Protein AF-A0A2N2KP50-F1 (afdb_monomer_lite)

Sequence (167 aa):
MKLVCPSCGATASAEAWTNDTAIRYTFEVLVQLPSPVLRQSLSYLGLFRQGTKALPWRRALAVAKSLKDLVETGTVHWQGGETRPCNAEIWGKAIEATLASGPKGLKNHNYLRKCAWEMAAELAAKMENDREAARQKRGRDVDEEPALLSETAQKAIEKLKRSWGEK

Foldseek 3Di:
DWDADPVPRDIDDPVVQVVDPLSVLLVVLLVPADPLCSVCLVVLLQQQDAPPDDDDSNNSNVQSVVLSVQQVVQWADADPDDIFGFHSNLLSVLSVVVSVVRHHNDPHCRSSSVSSVVSRPVVRVVVVVVVVVVVVVVVVVVVPDPPDQPPVRVVVVVVVVVVVVPD

Secondary structure (DSSP, 8-state):
-EEE-TTT--EEEHHHHHSSHHHHHHHHHHHTS-HHHHHHHHHHHHTT--TTPPPPHHHHHHHHHHHHHHHHT-EE--TTS--EE--HHHHHHHHHHHHHH---S--SSHHHHHHHHHHHHHHHHHHHHHHHHHHHHHHHHHHSPPPP--HHHHHHHHHHHHHHS--

Structure (mmCIF, N/CA/C/O backbone):
data_AF-A0A2N2KP50-F1
#
_entry.id   AF-A0A2N2KP50-F1
#
loop_
_atom_site.group_PDB
_atom_site.id
_atom_site.type_symbol
_atom_site.label_atom_id
_atom_site.label_alt_id
_atom_site.label_comp_id
_atom_site.label_asym_id
_atom_site.label_entity_id
_atom_site.label_seq_id
_atom_site.pdbx_PDB_ins_code
_atom_site.Cartn_x
_atom_site.Cartn_y
_atom_site.Cartn_z
_atom_site.occupancy
_atom_site.B_iso_or_equiv
_atom_site.auth_seq_id
_atom_site.auth_comp_id
_atom_site.auth_asym_id
_atom_site.auth_atom_id
_atom_site.pdbx_PDB_model_num
ATOM 1 N N . MET A 1 1 ? -0.060 -9.849 -28.011 1.00 93.19 1 MET A N 1
ATOM 2 C CA . MET A 1 1 ? -0.782 -8.533 -28.092 1.00 93.19 1 MET A CA 1
ATOM 3 C C . MET A 1 1 ? 0.230 -7.381 -28.170 1.00 93.19 1 MET A C 1
ATOM 5 O O . MET A 1 1 ? 1.283 -7.532 -27.572 1.00 93.19 1 MET A O 1
ATOM 9 N N . LYS A 1 2 ? -0.016 -6.253 -28.866 1.00 93.81 2 LYS A N 1
ATOM 10 C CA . LYS A 1 2 ? 0.957 -5.128 -28.962 1.00 93.81 2 LYS A CA 1
ATOM 11 C C . LYS A 1 2 ? 0.756 -4.107 -27.834 1.00 93.81 2 LYS A C 1
ATOM 13 O O . LYS A 1 2 ? -0.354 -3.615 -27.668 1.00 93.81 2 LYS A O 1
ATOM 18 N N . LEU A 1 3 ? 1.828 -3.746 -27.125 1.00 94.25 3 LEU A N 1
ATOM 19 C CA . LEU A 1 3 ? 1.847 -2.671 -26.126 1.00 94.25 3 LEU A CA 1
ATOM 20 C C . LEU A 1 3 ? 2.772 -1.529 -26.562 1.00 94.25 3 LEU A C 1
ATOM 22 O O . LEU A 1 3 ? 3.788 -1.757 -27.223 1.00 94.25 3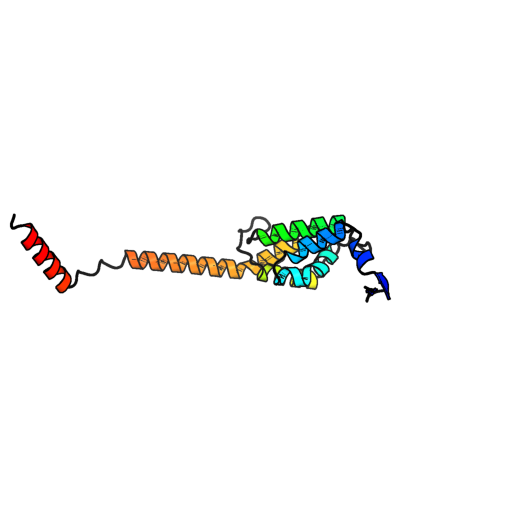 LEU A O 1
ATOM 26 N N . VAL A 1 4 ? 2.416 -0.305 -26.166 1.00 94.62 4 VAL A N 1
ATOM 27 C CA . VAL A 1 4 ? 3.193 0.918 -26.409 1.00 94.62 4 VAL A CA 1
ATOM 28 C C . VAL A 1 4 ? 3.372 1.649 -25.083 1.00 94.62 4 VAL A C 1
ATOM 30 O O . VAL A 1 4 ? 2.390 1.955 -24.409 1.00 94.62 4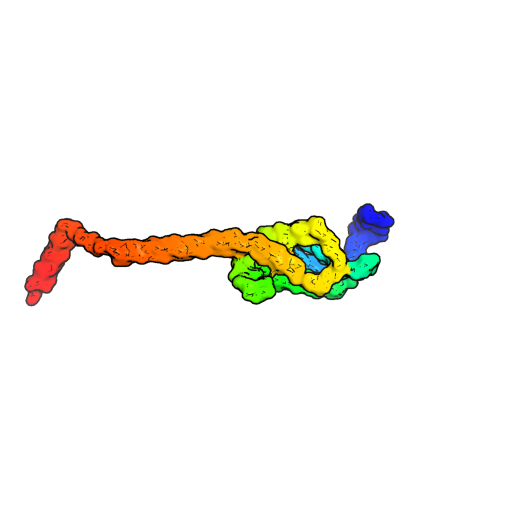 VAL A O 1
ATOM 33 N N . CYS A 1 5 ? 4.618 1.920 -24.696 1.00 92.19 5 CYS A N 1
ATOM 34 C CA . CYS A 1 5 ? 4.912 2.701 -23.499 1.00 92.19 5 CYS A CA 1
ATOM 35 C C . CYS A 1 5 ? 4.437 4.152 -23.699 1.00 92.19 5 CYS A C 1
ATOM 37 O O . CYS A 1 5 ? 4.967 4.828 -24.585 1.00 92.19 5 CYS A O 1
ATOM 39 N N . PRO A 1 6 ? 3.516 4.674 -22.868 1.00 91.75 6 PRO A N 1
ATOM 40 C CA . PRO A 1 6 ? 3.014 6.040 -23.025 1.00 91.75 6 PRO A CA 1
ATOM 41 C C . PRO A 1 6 ? 4.071 7.108 -22.708 1.00 91.75 6 PRO A C 1
ATOM 43 O O . PRO A 1 6 ? 3.906 8.259 -23.088 1.00 91.75 6 PRO A O 1
ATOM 46 N N . SER A 1 7 ? 5.162 6.749 -22.021 1.00 87.62 7 SER A N 1
ATOM 47 C CA . SER A 1 7 ? 6.214 7.698 -21.637 1.00 87.62 7 SER A CA 1
ATOM 48 C C . SER A 1 7 ? 7.316 7.868 -22.685 1.00 87.62 7 SER A C 1
ATOM 50 O O . SER A 1 7 ? 7.917 8.933 -22.747 1.00 87.62 7 SER A O 1
ATOM 52 N N . CYS A 1 8 ? 7.630 6.833 -23.475 1.00 93.50 8 CYS A N 1
ATOM 53 C CA . CYS A 1 8 ? 8.757 6.872 -24.422 1.00 93.50 8 CYS A CA 1
ATOM 54 C C . CYS A 1 8 ? 8.475 6.253 -25.798 1.00 93.50 8 CYS A C 1
ATOM 56 O O . CYS A 1 8 ? 9.369 6.215 -26.638 1.00 93.50 8 CYS A O 1
ATOM 58 N N . GLY A 1 9 ? 7.274 5.721 -26.038 1.00 94.81 9 GLY A N 1
ATOM 59 C CA . GLY A 1 9 ? 6.905 5.116 -27.320 1.00 94.81 9 GLY A CA 1
ATOM 60 C C . GLY A 1 9 ? 7.499 3.729 -27.584 1.00 94.81 9 GLY A C 1
ATOM 61 O O . GLY A 1 9 ? 7.248 3.167 -28.646 1.00 94.81 9 GLY A O 1
ATOM 62 N N . ALA A 1 10 ? 8.249 3.144 -26.639 1.00 94.75 10 ALA A N 1
ATOM 63 C CA . ALA A 1 10 ? 8.774 1.786 -26.782 1.00 94.75 10 ALA A CA 1
ATOM 64 C C . ALA A 1 10 ? 7.642 0.791 -27.074 1.00 94.75 10 ALA A C 1
ATOM 66 O O . ALA A 1 10 ? 6.629 0.771 -26.369 1.00 94.75 10 ALA A O 1
ATOM 67 N N . THR A 1 11 ? 7.824 -0.039 -28.102 1.00 96.06 11 THR A N 1
ATOM 68 C CA . THR A 1 11 ? 6.826 -1.031 -28.519 1.00 96.06 11 THR A CA 1
ATOM 69 C C . THR A 1 11 ? 7.343 -2.441 -28.295 1.00 96.06 11 THR A C 1
ATOM 71 O O . THR A 1 11 ? 8.486 -2.740 -28.634 1.00 96.06 11 THR A O 1
ATOM 74 N N . ALA A 1 12 ? 6.505 -3.300 -27.723 1.00 94.69 12 ALA A N 1
ATOM 75 C CA . ALA A 1 12 ? 6.817 -4.709 -27.510 1.00 94.69 12 ALA A CA 1
ATOM 76 C C . ALA A 1 12 ? 5.530 -5.539 -27.432 1.00 94.69 12 ALA A C 1
ATOM 78 O O . ALA A 1 12 ? 4.430 -4.999 -27.268 1.00 94.69 12 ALA A O 1
ATOM 79 N N . SER A 1 13 ? 5.665 -6.859 -27.552 1.00 94.56 13 SER A N 1
ATOM 80 C CA . SER A 1 13 ? 4.561 -7.775 -27.283 1.00 94.56 13 SER A CA 1
ATOM 81 C C . SER A 1 13 ? 4.235 -7.779 -25.782 1.00 94.56 13 SER A C 1
ATOM 83 O O . SER A 1 13 ? 5.119 -7.576 -24.950 1.00 94.56 13 SER A O 1
ATOM 85 N N . ALA A 1 14 ? 2.974 -7.988 -25.407 1.00 89.25 14 ALA A N 1
ATOM 86 C CA . ALA A 1 14 ? 2.562 -8.111 -24.006 1.00 89.25 14 ALA A CA 1
ATOM 87 C C . ALA A 1 14 ? 3.329 -9.239 -23.295 1.00 89.25 14 ALA A C 1
ATOM 89 O O . ALA A 1 14 ? 3.761 -9.099 -22.153 1.00 89.25 14 ALA A O 1
ATOM 90 N N . GLU A 1 15 ? 3.576 -10.317 -24.030 1.00 90.81 15 GLU A N 1
ATOM 91 C CA . GLU A 1 15 ? 4.299 -11.508 -23.617 1.00 90.81 15 GLU A CA 1
ATOM 92 C C . GLU A 1 15 ? 5.743 -11.170 -23.195 1.00 90.81 15 GLU A C 1
ATOM 94 O O . GLU A 1 15 ? 6.228 -11.700 -22.192 1.00 90.81 15 GLU A O 1
ATOM 99 N N . ALA A 1 16 ? 6.399 -10.219 -23.877 1.00 90.62 16 ALA A N 1
ATOM 100 C CA . ALA A 1 16 ? 7.756 -9.777 -23.549 1.00 90.62 16 ALA A CA 1
ATOM 101 C C . ALA A 1 16 ? 7.861 -9.175 -22.137 1.00 90.62 16 ALA A C 1
ATOM 103 O O . ALA A 1 16 ? 8.828 -9.439 -21.425 1.00 90.62 16 ALA A O 1
ATOM 104 N N . TRP A 1 17 ? 6.847 -8.425 -21.695 1.00 82.38 17 TRP A N 1
ATOM 105 C CA . TRP A 1 17 ? 6.813 -7.825 -20.355 1.00 82.38 17 TRP A CA 1
ATOM 106 C C . TRP A 1 17 ? 6.539 -8.849 -19.257 1.00 82.38 17 TRP A C 1
ATOM 108 O O . TRP A 1 17 ? 6.919 -8.640 -18.111 1.00 82.38 17 TRP A O 1
ATOM 118 N N . THR A 1 18 ? 5.904 -9.969 -19.597 1.00 87.38 18 THR A N 1
ATOM 119 C CA . THR A 1 18 ? 5.615 -11.055 -18.651 1.00 87.38 18 THR A CA 1
ATOM 120 C C . THR A 1 18 ? 6.669 -12.156 -18.647 1.00 87.38 18 THR A C 1
ATOM 122 O O . THR A 1 18 ? 6.533 -13.112 -17.888 1.00 87.38 18 THR A O 1
ATOM 125 N N . ASN A 1 19 ? 7.705 -12.071 -19.489 1.00 91.69 19 ASN A N 1
ATOM 126 C CA . ASN A 1 19 ? 8.698 -13.139 -19.612 1.00 91.69 19 ASN A CA 1
ATOM 127 C C . ASN A 1 19 ? 9.586 -13.260 -18.357 1.00 91.69 19 ASN A C 1
ATOM 129 O O . ASN A 1 19 ? 9.989 -14.357 -17.975 1.00 91.69 19 ASN A O 1
ATOM 133 N N . ASP A 1 20 ? 9.832 -12.143 -17.668 1.00 93.06 20 ASP A N 1
ATOM 134 C CA . ASP A 1 20 ? 10.557 -12.117 -16.396 1.00 93.06 20 ASP A CA 1
ATOM 135 C C . ASP A 1 20 ? 9.667 -12.630 -15.246 1.00 93.06 20 ASP A C 1
ATOM 137 O O . ASP A 1 20 ? 8.574 -12.119 -14.976 1.00 93.06 20 ASP A O 1
ATOM 141 N N . THR A 1 21 ? 10.157 -13.642 -14.530 1.00 95.31 21 THR A N 1
ATOM 142 C CA . THR A 1 21 ? 9.476 -14.245 -13.377 1.00 95.31 21 THR A CA 1
ATOM 143 C C . THR A 1 21 ? 9.243 -13.252 -12.242 1.00 95.31 21 THR A C 1
ATOM 145 O O . THR A 1 21 ? 8.188 -13.295 -11.609 1.00 95.31 21 THR A O 1
ATOM 148 N N . ALA A 1 22 ? 10.180 -12.335 -11.987 1.00 95.88 22 ALA A N 1
ATOM 149 C CA . ALA A 1 22 ? 10.044 -11.337 -10.933 1.00 95.88 22 ALA A CA 1
ATOM 150 C C . ALA A 1 22 ? 8.908 -10.354 -11.238 1.00 95.88 22 ALA A C 1
ATOM 152 O O . ALA A 1 22 ? 8.219 -9.922 -10.313 1.00 95.88 22 ALA A O 1
ATOM 153 N N . ILE A 1 23 ? 8.676 -10.043 -12.518 1.00 95.25 23 ILE A N 1
ATOM 154 C CA . ILE A 1 23 ? 7.533 -9.228 -12.945 1.00 95.25 23 ILE A CA 1
ATOM 155 C C . ILE A 1 23 ? 6.237 -9.960 -12.614 1.00 95.25 23 ILE A C 1
ATOM 157 O O . ILE A 1 23 ? 5.404 -9.416 -11.889 1.00 95.25 23 ILE A O 1
ATOM 161 N N . ARG A 1 24 ? 6.098 -11.213 -13.070 1.00 95.81 24 ARG A N 1
ATOM 162 C CA . ARG A 1 24 ? 4.893 -12.028 -12.836 1.00 95.81 24 ARG A CA 1
ATOM 163 C C . ARG A 1 24 ? 4.548 -12.130 -11.352 1.00 95.81 24 ARG A C 1
ATOM 165 O O . ARG A 1 24 ? 3.435 -11.790 -10.967 1.00 95.81 24 ARG A O 1
ATOM 172 N N . TYR A 1 25 ? 5.525 -12.485 -10.518 1.00 97.38 25 TYR A N 1
ATOM 173 C CA . TYR A 1 25 ? 5.318 -12.579 -9.072 1.00 97.38 25 TYR A CA 1
ATOM 174 C C . TYR A 1 25 ? 5.033 -11.228 -8.414 1.00 97.38 25 TYR A C 1
ATOM 176 O O . TYR A 1 25 ? 4.327 -11.179 -7.411 1.00 97.38 25 TYR A O 1
ATOM 184 N N . THR A 1 26 ? 5.555 -10.118 -8.951 1.00 97.88 26 THR A N 1
ATOM 185 C CA . THR A 1 26 ? 5.215 -8.789 -8.420 1.00 97.88 26 THR A CA 1
ATOM 186 C C . THR A 1 26 ? 3.736 -8.515 -8.644 1.00 97.88 26 THR A C 1
ATOM 188 O O . THR A 1 26 ? 3.036 -8.181 -7.694 1.00 97.88 26 THR A O 1
ATOM 191 N N . PHE A 1 27 ? 3.241 -8.713 -9.866 1.00 96.31 27 PHE A N 1
ATOM 192 C CA . PHE A 1 27 ? 1.825 -8.512 -10.172 1.00 96.31 27 PHE A CA 1
ATOM 193 C C . PHE A 1 27 ? 0.915 -9.483 -9.417 1.00 96.31 27 PHE A C 1
ATOM 195 O O . PHE A 1 27 ? -0.115 -9.044 -8.918 1.00 96.31 27 PHE A O 1
ATOM 202 N N . GLU A 1 28 ? 1.311 -10.748 -9.258 1.00 97.56 28 GLU A N 1
ATOM 203 C CA . GLU A 1 28 ? 0.579 -11.729 -8.445 1.00 97.56 28 GLU A CA 1
ATOM 204 C C . GLU A 1 28 ? 0.399 -11.264 -6.991 1.00 97.56 28 GLU A C 1
ATOM 206 O O . GLU A 1 28 ? -0.690 -11.378 -6.435 1.00 97.56 28 GLU A O 1
ATOM 211 N N . VAL A 1 29 ? 1.442 -10.691 -6.383 1.00 98.44 29 VAL A N 1
ATOM 212 C CA . VAL A 1 29 ? 1.351 -10.120 -5.031 1.00 98.44 29 VAL A CA 1
ATOM 213 C C . VAL A 1 29 ? 0.452 -8.886 -5.018 1.00 98.44 29 VAL A C 1
ATOM 215 O O . VAL A 1 29 ? -0.363 -8.733 -4.111 1.00 98.44 29 VAL A O 1
ATOM 218 N N . LEU A 1 30 ? 0.581 -8.006 -6.016 1.00 98.00 30 LEU A N 1
ATOM 219 C CA . LEU A 1 30 ? -0.208 -6.778 -6.070 1.00 98.00 30 LEU A CA 1
ATOM 220 C C . LEU A 1 30 ? -1.706 -7.070 -6.170 1.00 98.00 30 LEU A C 1
ATOM 222 O O . LEU A 1 30 ? -2.469 -6.465 -5.425 1.00 98.00 30 LEU A O 1
ATOM 226 N N . VAL A 1 31 ? -2.136 -8.008 -7.019 1.00 97.81 31 VAL A N 1
ATOM 227 C CA . VAL A 1 31 ? -3.571 -8.316 -7.193 1.00 97.81 31 VAL A CA 1
ATOM 228 C C . VAL A 1 31 ? -4.230 -8.923 -5.950 1.00 97.81 31 VAL A C 1
ATOM 230 O O . VAL A 1 31 ? -5.453 -8.918 -5.860 1.00 97.81 31 VAL A O 1
ATOM 233 N N . GLN A 1 32 ? -3.445 -9.409 -4.985 1.00 97.81 32 GLN A N 1
ATOM 234 C CA . GLN A 1 32 ? -3.945 -9.880 -3.688 1.00 97.81 32 GLN A CA 1
ATOM 235 C C . GLN A 1 32 ? -4.154 -8.738 -2.679 1.00 97.81 32 GLN A C 1
ATOM 237 O O . GLN A 1 32 ? -4.747 -8.954 -1.624 1.00 97.81 32 GLN A O 1
ATOM 242 N N . LEU A 1 33 ? -3.669 -7.525 -2.969 1.00 98.31 33 LEU A N 1
ATOM 243 C CA . LEU A 1 33 ? -3.877 -6.373 -2.098 1.00 98.31 33 LEU A CA 1
ATOM 244 C C . LEU A 1 33 ? -5.346 -5.918 -2.136 1.00 98.31 33 LEU A C 1
ATOM 246 O O . LEU A 1 33 ? -5.964 -5.908 -3.204 1.00 98.31 33 LEU A O 1
ATOM 250 N N . PRO A 1 34 ? -5.894 -5.439 -1.005 1.00 97.94 34 PRO A N 1
ATOM 251 C CA . PRO A 1 34 ? -7.205 -4.803 -0.983 1.00 97.94 34 PRO A CA 1
ATOM 252 C C . PRO A 1 34 ? -7.299 -3.641 -1.980 1.00 97.94 34 PRO A C 1
ATOM 254 O O . PRO A 1 34 ? -6.339 -2.886 -2.152 1.00 97.94 34 PRO A O 1
ATOM 257 N N . SER A 1 35 ? -8.475 -3.449 -2.588 1.00 97.62 35 SER A N 1
ATOM 258 C CA . SER A 1 35 ? -8.692 -2.453 -3.653 1.00 97.62 35 SER A CA 1
ATOM 259 C C . SER A 1 35 ? -8.168 -1.035 -3.338 1.00 97.62 35 SER A C 1
ATOM 261 O O . SER A 1 35 ? -7.488 -0.477 -4.209 1.00 97.62 35 SER A O 1
ATOM 263 N N . PRO A 1 36 ? -8.370 -0.466 -2.124 1.00 97.44 36 PRO A N 1
ATOM 264 C CA . PRO A 1 36 ? -7.849 0.865 -1.788 1.00 97.44 36 PRO A CA 1
ATOM 265 C C . PRO A 1 36 ? -6.319 0.970 -1.869 1.00 97.44 36 PRO A C 1
ATOM 267 O O . PRO A 1 36 ? -5.780 2.003 -2.256 1.00 97.44 36 PRO A O 1
ATOM 270 N N . VAL A 1 37 ? -5.607 -0.114 -1.553 1.00 98.19 37 VAL A N 1
ATOM 271 C CA . VAL A 1 37 ? -4.138 -0.185 -1.589 1.00 98.19 37 VAL A CA 1
ATOM 272 C C . VAL A 1 37 ? -3.650 -0.513 -3.003 1.00 98.19 37 VAL A C 1
ATOM 274 O O . VAL A 1 37 ? -2.715 0.115 -3.508 1.00 98.19 37 VAL A O 1
ATOM 277 N N . LEU A 1 38 ? -4.300 -1.477 -3.667 1.00 98.25 38 LEU A N 1
ATOM 278 C CA . LEU A 1 38 ? -3.948 -1.941 -5.011 1.00 98.25 38 LEU A CA 1
ATOM 279 C C . LEU A 1 38 ? -3.909 -0.787 -6.019 1.00 98.25 38 LEU A C 1
ATOM 281 O O . LEU A 1 38 ? -2.943 -0.686 -6.780 1.00 98.25 38 LEU A O 1
ATOM 285 N N . ARG A 1 39 ? -4.910 0.104 -5.996 1.00 96.75 39 ARG A N 1
ATOM 286 C CA . ARG A 1 39 ? -5.082 1.189 -6.981 1.00 96.75 39 ARG A CA 1
ATOM 287 C C . ARG A 1 39 ? -3.830 2.048 -7.182 1.00 96.75 39 ARG A C 1
ATOM 289 O O . ARG A 1 39 ? -3.544 2.438 -8.309 1.00 96.75 39 ARG A O 1
ATOM 296 N N . GLN A 1 40 ? -3.083 2.321 -6.113 1.00 96.88 40 GLN A N 1
ATOM 297 C CA . GLN A 1 40 ? -1.911 3.206 -6.137 1.00 96.88 40 GLN A CA 1
ATOM 298 C C . GLN A 1 40 ? -0.581 2.466 -5.940 1.00 96.88 40 GLN A C 1
ATOM 300 O O . GLN A 1 40 ? 0.485 3.084 -5.887 1.00 96.88 40 GLN A O 1
ATOM 305 N N . SER A 1 41 ? -0.623 1.137 -5.853 1.00 97.62 41 SER A N 1
ATOM 306 C CA . SER A 1 41 ? 0.529 0.311 -5.492 1.00 97.62 41 SER A CA 1
ATOM 307 C C . SER A 1 41 ? 1.708 0.454 -6.463 1.00 97.62 41 SER A C 1
ATOM 309 O O . SER A 1 41 ? 2.838 0.643 -6.018 1.00 97.62 41 SER A O 1
ATOM 311 N N . LEU A 1 42 ? 1.475 0.459 -7.781 1.00 96.38 42 LEU A N 1
ATOM 312 C CA . LEU A 1 42 ? 2.544 0.636 -8.776 1.00 96.38 42 LEU A CA 1
ATOM 313 C C . LEU A 1 42 ? 3.225 2.007 -8.665 1.00 96.38 42 LEU A C 1
ATOM 315 O O . LEU A 1 42 ? 4.456 2.088 -8.695 1.00 96.38 42 LEU A O 1
ATOM 319 N N . SER A 1 43 ? 2.439 3.074 -8.492 1.00 96.50 43 SER A N 1
ATOM 320 C CA . SER A 1 43 ? 2.954 4.431 -8.274 1.00 96.50 43 SER A CA 1
ATOM 321 C C . SER A 1 43 ? 3.783 4.495 -6.992 1.00 96.50 43 SER A C 1
ATOM 323 O O . SER A 1 43 ? 4.893 5.031 -6.992 1.00 96.50 43 SER A O 1
ATOM 325 N N . TYR A 1 44 ? 3.289 3.874 -5.920 1.00 98.19 44 TYR A N 1
ATOM 326 C CA . TYR A 1 44 ? 3.972 3.799 -4.633 1.00 98.19 44 TYR A CA 1
ATOM 327 C C . TYR A 1 44 ? 5.310 3.052 -4.716 1.00 98.19 44 TYR A C 1
ATOM 329 O O . TYR A 1 44 ? 6.321 3.547 -4.213 1.00 98.19 44 TYR A O 1
ATOM 337 N N . LEU A 1 45 ? 5.364 1.911 -5.418 1.00 97.88 45 LEU A N 1
ATOM 338 C CA . LEU A 1 45 ? 6.625 1.205 -5.687 1.00 97.88 45 LEU A CA 1
ATOM 339 C C . LEU A 1 45 ? 7.636 2.114 -6.408 1.00 97.88 45 LEU A C 1
ATOM 341 O O . LEU A 1 45 ? 8.838 2.028 -6.153 1.00 97.88 45 LEU A O 1
ATOM 345 N N . GLY A 1 46 ? 7.165 3.035 -7.253 1.00 96.25 46 GLY A N 1
ATOM 346 C CA . GLY A 1 46 ? 7.994 4.043 -7.916 1.00 96.25 46 GLY A CA 1
ATOM 347 C C . GLY A 1 46 ? 8.824 4.916 -6.964 1.00 96.25 46 GLY A C 1
ATOM 348 O O . GLY A 1 46 ? 9.942 5.291 -7.325 1.00 96.25 46 GLY A O 1
ATOM 349 N N . LEU A 1 47 ? 8.354 5.166 -5.737 1.00 97.38 47 LEU A N 1
ATOM 350 C CA . LEU A 1 47 ? 9.057 5.980 -4.729 1.00 97.38 47 LEU A CA 1
ATOM 351 C C . LEU A 1 47 ? 10.347 5.322 -4.199 1.00 97.38 47 LEU A C 1
ATOM 353 O O . LEU A 1 47 ? 11.195 5.990 -3.604 1.00 97.38 47 LEU A O 1
ATOM 357 N N . PHE A 1 48 ? 10.536 4.019 -4.438 1.00 97.75 48 PHE A N 1
ATOM 358 C CA . PHE A 1 48 ? 11.732 3.265 -4.035 1.00 97.75 48 PHE A CA 1
ATOM 359 C C . PHE A 1 48 ? 12.891 3.371 -5.044 1.00 97.75 48 PHE A C 1
ATOM 361 O O . PHE A 1 48 ? 13.974 2.825 -4.806 1.00 97.75 48 PHE A O 1
ATOM 368 N N . ARG A 1 49 ? 12.698 4.067 -6.173 1.00 96.12 49 ARG A N 1
ATOM 369 C CA . ARG A 1 49 ? 13.760 4.342 -7.156 1.00 96.12 49 ARG A CA 1
ATOM 370 C C . ARG A 1 49 ? 14.835 5.246 -6.550 1.00 96.12 49 ARG A C 1
ATOM 372 O O . ARG A 1 49 ? 14.530 6.261 -5.931 1.00 96.12 49 ARG A O 1
ATOM 379 N N . GLN A 1 50 ? 16.101 4.881 -6.745 1.00 92.69 50 GLN A N 1
ATOM 380 C CA . GLN A 1 50 ? 17.248 5.637 -6.235 1.00 92.69 50 GLN A CA 1
ATOM 381 C C . GLN A 1 50 ? 17.763 6.596 -7.313 1.00 92.69 50 GLN A C 1
ATOM 383 O O . GLN A 1 50 ? 18.399 6.174 -8.284 1.00 92.69 50 GLN A O 1
ATOM 388 N N . GLY A 1 51 ? 17.480 7.889 -7.144 1.00 87.56 51 GLY A N 1
ATOM 389 C CA . GLY A 1 51 ? 17.836 8.920 -8.119 1.00 87.56 51 GLY A CA 1
ATOM 390 C C . GLY A 1 51 ? 17.154 8.681 -9.468 1.00 87.56 51 GLY A C 1
ATOM 391 O O . GLY A 1 51 ? 15.938 8.527 -9.535 1.00 87.56 51 GLY A O 1
ATOM 392 N N . THR A 1 52 ? 17.942 8.632 -10.541 1.00 85.94 52 THR A N 1
ATOM 393 C CA . THR A 1 52 ? 17.468 8.390 -11.915 1.00 85.94 52 THR A CA 1
ATOM 394 C C . THR A 1 52 ? 17.384 6.906 -12.282 1.00 85.94 52 THR A C 1
ATOM 396 O O . THR A 1 52 ? 16.961 6.568 -13.387 1.00 85.94 52 THR A O 1
ATOM 399 N N . LYS A 1 53 ? 17.786 5.997 -11.383 1.00 90.56 53 LYS A N 1
ATOM 400 C CA . LYS A 1 53 ? 17.854 4.562 -11.680 1.00 90.56 53 LYS A CA 1
ATOM 401 C C . LYS A 1 53 ? 16.465 3.925 -11.681 1.00 90.56 53 LYS A C 1
ATOM 403 O O . LYS A 1 53 ? 15.636 4.191 -10.809 1.00 90.56 53 LYS A O 1
ATOM 408 N N . ALA A 1 54 ? 16.248 3.014 -12.628 1.00 91.62 54 ALA A N 1
ATOM 409 C CA . ALA A 1 54 ? 15.087 2.135 -12.615 1.00 91.62 54 ALA A CA 1
ATOM 410 C C . ALA A 1 54 ? 15.088 1.253 -11.354 1.00 91.62 54 ALA A C 1
ATOM 412 O O . ALA A 1 54 ? 16.145 0.866 -10.854 1.00 91.62 54 ALA A O 1
ATOM 413 N N . LEU A 1 55 ? 13.898 0.925 -10.847 1.00 95.56 55 LEU A N 1
ATOM 414 C CA . LEU A 1 55 ? 13.739 -0.017 -9.741 1.00 95.56 55 LEU A CA 1
ATOM 415 C C . LEU A 1 55 ? 13.887 -1.447 -10.283 1.00 95.56 55 LEU A C 1
ATOM 417 O O . LEU A 1 55 ? 13.067 -1.844 -11.110 1.00 95.56 55 LEU A O 1
ATOM 421 N N . PRO A 1 56 ? 14.873 -2.245 -9.831 1.00 95.62 56 PRO A N 1
ATOM 422 C CA . PRO A 1 56 ? 14.988 -3.633 -10.267 1.00 95.62 56 PRO A CA 1
ATOM 423 C C . PRO A 1 56 ? 13.762 -4.447 -9.837 1.00 95.62 56 PRO A C 1
ATOM 425 O O . PRO A 1 56 ? 13.348 -4.366 -8.679 1.00 95.62 56 PRO A O 1
ATOM 428 N N . TRP A 1 57 ? 13.221 -5.294 -10.715 1.00 95.88 57 TRP A N 1
ATOM 429 C CA . TRP A 1 57 ? 12.000 -6.061 -10.426 1.00 95.88 57 TRP A CA 1
ATOM 430 C C . TRP A 1 57 ? 12.116 -6.997 -9.225 1.00 95.88 57 TRP A C 1
ATOM 432 O O . TRP A 1 57 ? 11.178 -7.106 -8.444 1.00 95.88 57 TRP A O 1
ATOM 442 N N . ARG A 1 58 ? 13.290 -7.593 -8.982 1.00 96.88 58 ARG A N 1
ATOM 443 C CA . ARG A 1 58 ? 13.533 -8.370 -7.750 1.00 96.88 58 ARG A CA 1
ATOM 444 C C . ARG A 1 58 ? 13.355 -7.524 -6.487 1.00 96.88 58 ARG A C 1
ATOM 446 O O . ARG A 1 58 ? 12.818 -7.999 -5.490 1.00 96.88 58 ARG A O 1
ATOM 453 N N . ARG A 1 59 ? 13.781 -6.257 -6.529 1.00 97.56 59 ARG A N 1
ATOM 454 C CA . ARG A 1 59 ? 13.579 -5.314 -5.425 1.00 97.56 59 ARG A CA 1
ATOM 455 C C . ARG A 1 59 ? 12.116 -4.889 -5.336 1.00 97.56 59 ARG A C 1
ATOM 457 O O . ARG A 1 59 ? 11.601 -4.853 -4.224 1.00 97.56 59 ARG A O 1
ATOM 464 N N . ALA A 1 60 ? 11.463 -4.609 -6.465 1.00 98.00 60 ALA A N 1
ATOM 465 C CA . ALA A 1 60 ? 10.034 -4.295 -6.512 1.00 98.00 60 ALA A CA 1
ATOM 466 C C . ALA A 1 60 ? 9.191 -5.413 -5.879 1.00 98.00 60 ALA A C 1
ATOM 468 O O . ALA A 1 60 ? 8.366 -5.124 -5.019 1.00 98.00 60 ALA A O 1
ATOM 469 N N . LEU A 1 61 ? 9.481 -6.678 -6.202 1.00 98.25 61 LEU A N 1
ATOM 470 C CA . LEU A 1 61 ? 8.843 -7.847 -5.599 1.00 98.25 61 LEU A CA 1
ATOM 471 C C . LEU A 1 61 ? 9.023 -7.882 -4.078 1.00 98.25 61 LEU A C 1
ATOM 473 O O . LEU A 1 61 ? 8.059 -8.097 -3.349 1.00 98.25 61 LEU A O 1
ATOM 477 N N . ALA A 1 62 ? 10.243 -7.648 -3.586 1.00 98.50 62 ALA A N 1
ATOM 478 C CA . ALA A 1 62 ? 10.507 -7.616 -2.149 1.00 98.50 62 ALA A CA 1
ATOM 479 C C . ALA A 1 62 ? 9.723 -6.497 -1.439 1.00 98.50 62 ALA A C 1
ATOM 481 O O . ALA A 1 62 ? 9.175 -6.730 -0.367 1.00 98.50 62 ALA A O 1
ATOM 482 N N . VAL A 1 63 ? 9.638 -5.304 -2.046 1.00 98.44 63 VAL A N 1
ATOM 483 C CA . VAL A 1 63 ? 8.819 -4.194 -1.522 1.00 98.44 63 VAL A CA 1
ATOM 484 C C . VAL A 1 63 ? 7.329 -4.549 -1.551 1.00 98.44 63 VAL A C 1
ATOM 486 O O . VAL A 1 63 ? 6.628 -4.294 -0.580 1.00 98.44 63 VAL A O 1
ATOM 489 N N . ALA A 1 64 ? 6.836 -5.142 -2.640 1.00 98.56 64 ALA A N 1
ATOM 490 C CA . ALA A 1 64 ? 5.430 -5.515 -2.782 1.00 98.56 64 ALA A CA 1
ATOM 491 C C . ALA A 1 64 ? 5.011 -6.562 -1.739 1.00 98.56 64 ALA A C 1
ATOM 493 O O . ALA A 1 64 ? 3.960 -6.414 -1.119 1.00 98.56 64 ALA A O 1
ATOM 494 N N . LYS A 1 65 ? 5.856 -7.573 -1.488 1.00 98.62 65 LYS A N 1
ATOM 495 C CA . LYS A 1 65 ? 5.625 -8.568 -0.430 1.00 98.62 65 LYS A CA 1
ATOM 496 C C . LYS A 1 65 ? 5.579 -7.918 0.949 1.00 98.62 65 LYS A C 1
ATOM 498 O O . LYS A 1 65 ? 4.595 -8.094 1.654 1.00 98.62 65 LYS A O 1
ATOM 503 N N . SER A 1 66 ? 6.561 -7.079 1.295 1.00 98.44 66 SER A N 1
ATOM 504 C CA . SER A 1 66 ? 6.535 -6.416 2.604 1.00 98.44 66 SER A CA 1
ATOM 505 C C . SER A 1 66 ? 5.390 -5.414 2.760 1.00 98.44 66 SER A C 1
ATOM 507 O O . SER A 1 66 ? 4.960 -5.163 3.882 1.00 98.44 66 SER A O 1
ATOM 509 N N . LEU A 1 67 ? 4.891 -4.836 1.661 1.00 98.56 67 LEU A N 1
ATOM 510 C CA . LEU A 1 67 ? 3.677 -4.022 1.677 1.00 98.56 67 LEU A CA 1
ATOM 511 C C . LEU A 1 67 ? 2.444 -4.882 1.971 1.00 98.56 67 LEU A C 1
ATOM 513 O O . LEU A 1 67 ? 1.635 -4.492 2.807 1.00 98.56 67 LEU A O 1
ATOM 517 N N . LYS A 1 68 ? 2.313 -6.040 1.314 1.00 98.44 68 LYS A N 1
ATOM 518 C CA . LYS A 1 68 ? 1.226 -6.992 1.568 1.00 98.44 68 LYS A CA 1
ATOM 519 C C . LYS A 1 68 ? 1.215 -7.429 3.033 1.00 98.44 68 LYS A C 1
ATOM 521 O O . LYS A 1 68 ? 0.202 -7.229 3.696 1.00 98.44 68 LYS A O 1
ATOM 526 N N . ASP A 1 69 ? 2.352 -7.886 3.553 1.00 98.12 69 ASP A N 1
ATOM 527 C CA . ASP A 1 69 ? 2.484 -8.318 4.953 1.00 98.12 69 ASP A CA 1
ATOM 528 C C . ASP A 1 69 ? 2.100 -7.191 5.935 1.00 98.12 69 ASP A C 1
ATOM 530 O O . ASP A 1 69 ? 1.412 -7.408 6.936 1.00 98.12 69 ASP A O 1
ATOM 534 N N . LEU A 1 70 ? 2.510 -5.953 5.628 1.00 97.50 70 LEU A N 1
ATOM 535 C CA . LEU A 1 70 ? 2.181 -4.775 6.431 1.00 97.50 70 LEU A CA 1
ATOM 536 C C . LEU A 1 70 ? 0.671 -4.501 6.463 1.00 97.50 70 LEU A C 1
ATOM 538 O O . LEU A 1 70 ? 0.123 -4.213 7.525 1.00 97.50 70 LEU A O 1
ATOM 542 N N . VAL A 1 71 ? 0.006 -4.585 5.313 1.00 97.81 71 VAL A N 1
ATOM 543 C CA . VAL A 1 71 ? -1.438 -4.337 5.202 1.00 97.81 71 VAL A CA 1
ATOM 544 C C . VAL A 1 71 ? -2.244 -5.457 5.865 1.00 97.81 71 VAL A C 1
ATOM 546 O O . VAL A 1 71 ? -3.217 -5.173 6.561 1.00 97.81 71 VAL A O 1
ATOM 549 N N . GLU A 1 72 ? -1.822 -6.713 5.710 1.00 97.00 72 GLU A N 1
ATOM 550 C CA . GLU A 1 72 ? -2.511 -7.887 6.269 1.00 97.00 72 GLU A CA 1
ATOM 551 C C . GLU A 1 72 ? -2.468 -7.954 7.795 1.00 97.00 72 GLU A C 1
ATOM 553 O O . GLU A 1 72 ? -3.357 -8.542 8.406 1.00 97.00 72 GLU A O 1
ATOM 558 N N . THR A 1 73 ? -1.490 -7.298 8.425 1.00 96.56 73 THR A N 1
ATOM 559 C CA . THR A 1 73 ? -1.414 -7.204 9.891 1.00 96.56 73 THR A CA 1
ATOM 560 C C . THR A 1 73 ? -2.679 -6.573 10.502 1.00 96.56 73 THR A C 1
ATOM 562 O O . THR A 1 73 ? -2.993 -6.819 11.667 1.00 96.56 73 THR A O 1
ATOM 565 N N . GLY A 1 74 ? -3.402 -5.726 9.755 1.00 96.25 74 GLY A N 1
ATOM 566 C CA . GLY A 1 74 ? -4.639 -5.071 10.213 1.00 96.25 74 GLY A CA 1
ATOM 567 C C . GLY A 1 74 ? -4.448 -4.046 11.341 1.00 96.25 74 GLY A C 1
ATOM 568 O O . GLY A 1 74 ? -5.410 -3.466 11.848 1.00 96.25 74 GLY A O 1
ATOM 569 N N . THR A 1 75 ? -3.203 -3.800 11.741 1.00 97.44 75 THR A N 1
ATOM 570 C CA . THR A 1 75 ? -2.813 -2.822 12.754 1.00 97.44 75 THR A CA 1
ATOM 571 C C . THR A 1 75 ? -1.544 -2.103 12.317 1.00 97.44 75 THR A C 1
ATOM 573 O O . THR A 1 75 ? -0.831 -2.540 11.411 1.00 97.44 75 THR A O 1
ATOM 576 N N . VAL A 1 76 ? -1.263 -0.967 12.945 1.00 97.94 76 VAL A N 1
ATOM 577 C CA . VAL A 1 76 ? -0.060 -0.179 12.690 1.00 97.94 76 VAL A CA 1
ATOM 578 C C . VAL A 1 76 ? 0.533 0.316 14.003 1.00 97.94 76 VAL A C 1
ATOM 580 O O . VAL A 1 76 ? -0.179 0.726 14.916 1.00 97.94 76 VAL A O 1
ATOM 583 N N . HIS A 1 77 ? 1.859 0.289 14.083 1.00 96.50 77 HIS A N 1
ATOM 584 C CA . HIS A 1 77 ? 2.641 0.809 15.198 1.00 96.50 77 HIS A CA 1
ATOM 585 C C . HIS A 1 77 ? 3.752 1.712 14.657 1.00 96.50 77 HIS A C 1
ATOM 587 O O . HIS A 1 77 ? 4.355 1.410 13.616 1.00 96.50 77 HIS A O 1
ATOM 593 N N . TRP A 1 78 ? 4.045 2.796 15.374 1.00 96.62 78 TRP A N 1
ATOM 594 C CA . TRP A 1 78 ? 5.089 3.741 15.003 1.00 96.62 78 TRP A CA 1
ATOM 595 C C . TRP A 1 78 ? 5.853 4.265 16.227 1.00 96.62 78 TRP A C 1
ATOM 597 O O . TRP A 1 78 ? 5.245 4.760 17.166 1.00 96.62 78 TRP A O 1
ATOM 607 N N . GLN A 1 79 ? 7.189 4.163 16.183 1.00 91.94 79 GLN A N 1
ATOM 608 C CA . GLN A 1 79 ? 8.159 4.769 17.116 1.00 91.94 79 GLN A CA 1
ATOM 609 C C . GLN A 1 79 ? 7.756 4.776 18.604 1.00 91.94 79 GLN A C 1
ATOM 611 O O . GLN A 1 79 ? 7.813 5.811 19.260 1.00 91.94 79 GLN A O 1
ATOM 616 N N . GLY A 1 80 ? 7.378 3.617 19.152 1.00 90.12 80 GLY A N 1
ATOM 617 C CA . GLY A 1 80 ? 7.065 3.491 20.581 1.00 90.12 80 GLY A CA 1
ATOM 618 C C . GLY A 1 80 ? 5.692 4.034 20.987 1.00 90.12 80 GLY A C 1
ATOM 619 O O . GLY A 1 80 ? 5.364 3.990 22.167 1.00 90.12 80 GLY A O 1
ATOM 620 N N . GLY A 1 81 ? 4.884 4.505 20.033 1.00 92.50 81 GLY A N 1
ATOM 621 C CA . GLY A 1 81 ? 3.477 4.828 20.257 1.00 92.50 81 GLY A CA 1
ATOM 622 C C . GLY A 1 81 ? 2.604 3.582 20.416 1.00 92.50 81 GLY A C 1
ATOM 623 O O . GLY A 1 81 ? 3.059 2.444 20.314 1.00 92.50 81 GLY A O 1
ATOM 624 N N . GLU A 1 82 ? 1.312 3.773 20.632 1.00 94.62 82 GLU A N 1
ATOM 625 C CA . GLU A 1 82 ? 0.372 2.665 20.741 1.00 94.62 82 GLU A CA 1
ATOM 626 C C . GLU A 1 82 ? 0.124 1.971 19.391 1.00 94.62 82 GLU A C 1
ATOM 628 O O . GLU A 1 82 ? 0.222 2.568 18.312 1.00 94.62 82 GLU A O 1
ATOM 633 N N . THR A 1 83 ? -0.202 0.680 19.452 1.00 96.94 83 THR A N 1
ATOM 634 C CA . THR A 1 83 ? -0.654 -0.079 18.284 1.00 96.94 83 THR A CA 1
ATOM 635 C C . THR A 1 83 ? -2.104 0.280 17.988 1.00 96.94 83 THR A C 1
ATOM 637 O O . THR A 1 83 ? -2.983 0.066 18.823 1.00 96.94 83 THR A O 1
ATOM 640 N N . ARG A 1 84 ? -2.359 0.803 16.788 1.00 97.12 84 ARG A N 1
ATOM 641 C CA . ARG A 1 84 ? -3.686 1.251 16.350 1.00 97.12 84 ARG A CA 1
ATOM 642 C C . ARG A 1 84 ? -4.286 0.281 15.327 1.00 97.12 84 ARG A C 1
ATOM 644 O O . ARG A 1 84 ? -3.541 -0.252 14.499 1.00 97.12 84 ARG A O 1
ATOM 651 N N . PRO A 1 85 ? -5.611 0.053 15.335 1.00 97.00 85 PRO A N 1
ATOM 652 C CA . PRO A 1 85 ? -6.293 -0.646 14.249 1.00 97.00 85 PRO A CA 1
ATOM 653 C C . PRO A 1 85 ? -6.113 0.129 12.937 1.00 97.00 85 PRO A C 1
ATOM 655 O O . PRO A 1 85 ? -6.284 1.345 12.904 1.00 97.00 85 PRO A O 1
ATOM 658 N N . CYS A 1 86 ? -5.762 -0.564 11.855 1.00 97.75 86 CYS A N 1
ATOM 659 C CA . CYS A 1 86 ? -5.515 0.060 10.557 1.00 97.75 86 CYS A CA 1
ATOM 660 C C . CYS A 1 86 ? -6.102 -0.806 9.443 1.00 97.75 86 CYS A C 1
ATOM 662 O O . CYS A 1 86 ? -5.566 -1.861 9.103 1.00 97.75 86 CYS A O 1
ATOM 664 N N . ASN A 1 87 ? -7.229 -0.363 8.893 1.00 96.50 87 ASN A N 1
ATOM 665 C CA . ASN A 1 87 ? -7.908 -1.061 7.810 1.00 96.50 87 ASN A CA 1
ATOM 666 C C . ASN A 1 87 ? -7.331 -0.677 6.433 1.00 96.50 87 ASN A C 1
ATOM 668 O O . ASN A 1 87 ? -6.513 0.236 6.297 1.00 96.50 87 ASN A O 1
ATOM 672 N N . ALA A 1 88 ? -7.781 -1.377 5.391 1.00 97.19 88 ALA A N 1
ATOM 673 C CA . ALA A 1 88 ? -7.336 -1.144 4.019 1.00 97.19 88 ALA A CA 1
ATOM 674 C C . ALA A 1 88 ? -7.573 0.297 3.527 1.00 97.19 88 ALA A C 1
ATOM 676 O O . ALA A 1 88 ? -6.748 0.823 2.786 1.00 97.19 88 ALA A O 1
ATOM 677 N N . GLU A 1 89 ? -8.666 0.938 3.950 1.00 97.62 89 GLU A N 1
ATOM 678 C CA . GLU A 1 89 ? -8.990 2.320 3.570 1.00 97.62 89 GLU A CA 1
ATOM 679 C C . GLU A 1 89 ? -7.968 3.319 4.120 1.00 97.62 89 GLU A C 1
ATOM 681 O O . GLU A 1 89 ? -7.508 4.204 3.398 1.00 97.62 89 GLU A O 1
ATOM 686 N N . ILE A 1 90 ? -7.554 3.154 5.381 1.00 98.19 90 ILE A N 1
ATOM 687 C CA . ILE A 1 90 ? -6.510 3.992 5.985 1.00 98.19 90 ILE A CA 1
ATOM 688 C C . ILE A 1 90 ? -5.179 3.786 5.256 1.00 98.19 90 ILE A C 1
ATOM 690 O O . ILE A 1 90 ? -4.509 4.765 4.928 1.00 98.19 90 ILE A O 1
ATOM 694 N N . TRP A 1 91 ? -4.810 2.542 4.933 1.00 98.38 91 TRP A N 1
ATOM 695 C CA . TRP A 1 91 ? -3.601 2.274 4.146 1.00 98.38 91 TRP A CA 1
ATOM 696 C C . TRP A 1 91 ? -3.645 2.911 2.754 1.00 98.38 91 TRP A C 1
ATOM 698 O O . TRP A 1 91 ? -2.643 3.482 2.323 1.00 98.38 91 TRP A O 1
ATOM 708 N N . GLY A 1 92 ? -4.790 2.853 2.068 1.00 98.25 92 GLY A N 1
ATOM 709 C CA . GLY A 1 92 ? -4.991 3.510 0.773 1.00 98.25 92 GLY A CA 1
ATOM 710 C C . GLY A 1 92 ? -4.763 5.020 0.861 1.00 98.25 92 GLY A C 1
ATOM 711 O O . GLY A 1 92 ? -3.908 5.558 0.155 1.00 98.25 92 GLY A O 1
ATOM 712 N N . LYS A 1 93 ? -5.430 5.689 1.811 1.00 98.31 93 LYS A N 1
ATOM 713 C CA . LYS A 1 93 ? -5.253 7.131 2.067 1.00 98.31 93 LYS A CA 1
ATOM 714 C C . LYS A 1 93 ? -3.816 7.490 2.450 1.00 98.31 93 LYS A C 1
ATOM 716 O O . LYS A 1 93 ? -3.283 8.504 2.003 1.00 98.31 93 LYS A O 1
ATOM 721 N N . ALA A 1 94 ? -3.153 6.651 3.243 1.00 98.31 94 ALA A N 1
ATOM 722 C CA . ALA A 1 94 ? -1.762 6.865 3.628 1.00 98.31 94 ALA A CA 1
ATOM 723 C C . ALA A 1 94 ? -0.801 6.738 2.431 1.00 98.31 94 ALA A C 1
ATOM 725 O O . ALA A 1 94 ? 0.171 7.496 2.347 1.00 98.31 94 ALA A O 1
ATOM 726 N N . ILE A 1 95 ? -1.068 5.828 1.485 1.00 98.56 95 ILE A N 1
ATOM 727 C CA . ILE A 1 95 ? -0.321 5.740 0.220 1.00 98.56 95 ILE A CA 1
ATOM 728 C C . ILE A 1 95 ? -0.534 7.003 -0.615 1.00 98.56 95 ILE A C 1
ATOM 730 O O . ILE A 1 95 ? 0.444 7.555 -1.116 1.00 98.56 95 ILE A O 1
ATOM 734 N N . GLU A 1 96 ? -1.771 7.484 -0.737 1.00 98.44 96 GLU A N 1
ATOM 735 C CA . GLU A 1 96 ? -2.081 8.721 -1.465 1.00 98.44 96 GLU A CA 1
ATOM 736 C C . GLU A 1 96 ? -1.351 9.928 -0.863 1.00 98.44 96 GLU A C 1
ATOM 738 O O . GLU A 1 96 ? -0.679 10.662 -1.588 1.00 98.44 96 GLU A O 1
ATOM 743 N N . ALA A 1 97 ? -1.380 10.080 0.462 1.00 98.19 97 ALA A N 1
ATOM 744 C CA . ALA A 1 97 ? -0.637 11.131 1.153 1.00 98.19 97 ALA A CA 1
ATOM 745 C C . ALA A 1 97 ? 0.884 10.991 0.968 1.00 98.19 97 ALA A C 1
ATOM 747 O O . ALA A 1 97 ? 1.581 11.985 0.758 1.00 98.19 97 ALA A O 1
ATOM 748 N N . THR A 1 98 ? 1.404 9.760 0.985 1.00 98.25 98 THR A N 1
ATOM 749 C CA . THR A 1 98 ? 2.829 9.497 0.731 1.00 98.25 98 THR A CA 1
ATOM 750 C C . THR A 1 98 ? 3.222 9.848 -0.704 1.00 98.25 98 THR A C 1
ATOM 752 O O . THR A 1 98 ? 4.303 10.377 -0.937 1.00 98.25 98 THR A O 1
ATOM 755 N N . LEU A 1 99 ? 2.362 9.568 -1.682 1.00 98.06 99 LEU A N 1
ATOM 756 C CA . LEU A 1 99 ? 2.591 9.951 -3.074 1.00 98.06 99 LEU A CA 1
ATOM 757 C C . LEU A 1 99 ? 2.561 11.471 -3.243 1.00 98.06 99 LEU A C 1
ATOM 759 O O . LEU A 1 99 ? 3.436 12.019 -3.912 1.00 98.06 99 LEU A O 1
ATOM 763 N N . ALA A 1 100 ? 1.602 12.142 -2.603 1.00 97.88 100 ALA A N 1
ATOM 764 C CA . ALA A 1 100 ? 1.461 13.593 -2.651 1.00 97.88 100 ALA A CA 1
ATOM 765 C C . ALA A 1 100 ? 2.670 14.326 -2.045 1.00 97.88 100 ALA A C 1
ATOM 767 O O . ALA A 1 100 ? 3.077 15.360 -2.572 1.00 97.88 100 ALA A O 1
ATOM 768 N N . SER A 1 101 ? 3.286 13.786 -0.986 1.00 96.94 101 SER A N 1
ATOM 769 C CA . SER A 1 101 ? 4.503 14.373 -0.406 1.00 96.94 101 SER A CA 1
ATOM 770 C C . SER A 1 101 ? 5.769 14.123 -1.237 1.00 96.94 101 SER A C 1
ATOM 772 O O . SER A 1 101 ? 6.780 14.797 -1.037 1.00 96.94 101 SER A O 1
ATOM 774 N N . GLY A 1 102 ? 5.725 13.185 -2.189 1.00 94.19 102 GLY A N 1
ATOM 775 C CA . GLY A 1 102 ? 6.782 12.942 -3.171 1.00 94.19 102 GLY A CA 1
ATOM 776 C C . GLY A 1 102 ? 8.167 12.574 -2.608 1.00 94.19 102 GLY A C 1
ATOM 777 O O . GLY A 1 102 ? 9.169 13.065 -3.145 1.00 94.19 102 GLY A O 1
ATOM 778 N N . PRO A 1 103 ? 8.295 11.721 -1.568 1.00 94.75 103 PRO A N 1
ATOM 779 C CA . PRO A 1 103 ? 9.597 11.335 -1.048 1.00 94.75 103 PRO A CA 1
ATOM 780 C C . PRO A 1 103 ? 10.356 10.512 -2.094 1.00 94.75 103 PRO A C 1
ATOM 782 O O . PRO A 1 103 ? 9.801 9.634 -2.755 1.00 94.75 103 PRO A O 1
ATOM 785 N N . LYS A 1 104 ? 11.657 10.770 -2.238 1.00 91.62 104 LYS A N 1
ATOM 786 C CA . LYS A 1 104 ? 12.508 10.076 -3.214 1.00 91.62 104 LYS A CA 1
ATOM 787 C C . LYS A 1 104 ? 13.406 9.054 -2.530 1.00 91.62 104 LYS A C 1
ATOM 789 O O . LYS A 1 104 ? 13.973 9.329 -1.475 1.00 91.62 104 LYS A O 1
ATOM 794 N N . GLY A 1 105 ? 13.582 7.896 -3.164 1.00 94.44 105 GLY A N 1
ATOM 795 C CA . GLY A 1 105 ? 14.561 6.899 -2.735 1.00 94.44 105 GLY A CA 1
ATOM 796 C C . GLY A 1 105 ? 14.218 6.218 -1.414 1.00 94.44 105 GLY A C 1
ATOM 797 O O . GLY A 1 105 ? 15.124 5.954 -0.616 1.00 94.44 105 GLY A O 1
ATOM 798 N N . LEU A 1 106 ? 12.939 5.905 -1.183 1.00 97.19 106 LEU A N 1
ATOM 799 C CA . LEU A 1 106 ? 12.518 5.176 0.013 1.00 97.19 106 LEU A CA 1
ATOM 800 C C . LEU A 1 106 ? 13.306 3.864 0.167 1.00 97.19 106 LEU A C 1
ATOM 802 O O . LEU A 1 106 ? 13.524 3.115 -0.788 1.00 97.19 106 LEU A O 1
ATOM 806 N N . LYS A 1 107 ? 13.735 3.581 1.401 1.00 96.25 107 LYS A N 1
ATOM 807 C CA . LYS A 1 107 ? 14.454 2.342 1.751 1.00 96.25 107 LYS A CA 1
ATOM 808 C C . LYS A 1 107 ? 13.516 1.268 2.301 1.00 96.25 107 LYS A C 1
ATOM 810 O O . LYS A 1 107 ? 13.764 0.080 2.114 1.00 96.25 107 LYS A O 1
ATOM 815 N N . ASN A 1 108 ? 12.439 1.681 2.959 1.00 97.00 108 ASN A N 1
ATOM 816 C CA . ASN A 1 108 ? 11.453 0.831 3.620 1.00 97.00 108 ASN A CA 1
ATOM 817 C C . ASN A 1 108 ? 10.098 1.565 3.700 1.00 97.00 108 ASN A C 1
ATOM 819 O O . ASN A 1 108 ? 9.963 2.690 3.220 1.00 97.00 108 ASN A O 1
ATOM 823 N N . HIS A 1 109 ? 9.103 0.934 4.324 1.00 98.06 109 HIS A N 1
ATOM 824 C CA . HIS A 1 109 ? 7.751 1.485 4.473 1.00 98.06 109 HIS A CA 1
ATOM 825 C C . HIS A 1 109 ? 7.588 2.434 5.666 1.00 98.06 109 HIS A C 1
ATOM 827 O O . HIS A 1 109 ? 6.461 2.759 6.016 1.00 98.06 109 HIS A O 1
ATOM 833 N N . ASN A 1 110 ? 8.662 2.880 6.322 1.00 97.62 110 ASN A N 1
ATOM 834 C CA . ASN A 1 110 ? 8.549 3.638 7.570 1.00 97.62 110 ASN A CA 1
ATOM 835 C C . ASN A 1 110 ? 7.776 4.950 7.402 1.00 97.62 110 ASN A C 1
ATOM 837 O O . ASN A 1 110 ? 6.947 5.279 8.241 1.00 97.62 110 ASN A O 1
ATOM 841 N N . TYR A 1 111 ? 7.990 5.657 6.291 1.00 97.44 111 TYR A N 1
ATOM 842 C CA . TYR A 1 111 ? 7.228 6.869 5.994 1.00 97.44 111 TYR A CA 1
ATOM 843 C C . TYR A 1 111 ? 5.727 6.569 5.863 1.00 97.44 111 TYR A C 1
ATOM 845 O O . TYR A 1 111 ? 4.907 7.210 6.508 1.00 97.44 111 TYR A O 1
ATOM 853 N N . LEU A 1 112 ? 5.381 5.516 5.113 1.00 98.31 112 LEU A N 1
ATOM 854 C CA . LEU A 1 112 ? 3.999 5.058 4.972 1.00 98.31 112 LEU A CA 1
ATOM 855 C C . LEU A 1 112 ? 3.399 4.628 6.323 1.00 98.31 112 LEU A C 1
ATOM 857 O O . LEU A 1 112 ? 2.265 4.985 6.622 1.00 98.31 112 LEU A O 1
ATOM 861 N N . ARG A 1 113 ? 4.158 3.898 7.156 1.00 98.12 113 ARG A N 1
ATOM 862 C CA . ARG A 1 113 ? 3.733 3.490 8.507 1.00 98.12 113 ARG A CA 1
ATOM 863 C C . ARG A 1 113 ? 3.410 4.695 9.377 1.00 98.12 113 ARG A C 1
ATOM 865 O O . ARG A 1 113 ? 2.390 4.669 10.051 1.00 98.12 113 ARG A O 1
ATOM 872 N N . LYS A 1 114 ? 4.247 5.735 9.342 1.00 97.75 114 LYS A N 1
ATOM 873 C CA . LYS A 1 114 ? 3.997 6.982 10.067 1.00 97.75 114 LYS A CA 1
ATOM 874 C C . LYS A 1 114 ? 2.676 7.618 9.622 1.00 97.75 114 LYS A C 1
ATOM 876 O O . LYS A 1 114 ? 1.821 7.854 10.466 1.00 97.75 114 LYS A O 1
ATOM 881 N N . CYS A 1 115 ? 2.484 7.819 8.316 1.00 97.62 115 CYS A N 1
ATOM 882 C CA . CYS A 1 115 ? 1.253 8.414 7.784 1.00 97.62 115 CYS A CA 1
ATOM 883 C C . CYS A 1 115 ? 0.008 7.593 8.153 1.00 97.62 115 CYS A C 1
ATOM 885 O O . CYS A 1 115 ? -0.988 8.146 8.607 1.00 97.62 115 CYS A O 1
ATOM 887 N N . ALA A 1 116 ? 0.070 6.269 8.000 1.00 98.12 116 ALA A N 1
ATOM 888 C CA . ALA A 1 116 ? -1.038 5.390 8.360 1.00 98.12 116 ALA A CA 1
ATOM 889 C C . ALA A 1 116 ? -1.321 5.407 9.867 1.00 98.12 116 ALA A C 1
ATOM 891 O O . ALA A 1 116 ? -2.480 5.422 10.267 1.00 98.12 116 ALA A O 1
ATOM 892 N N . TRP A 1 117 ? -0.282 5.445 10.704 1.00 98.25 117 TRP A N 1
ATOM 893 C CA . TRP A 1 117 ? -0.432 5.544 12.153 1.00 98.25 117 TRP A CA 1
ATOM 894 C C . TRP A 1 117 ? -1.100 6.856 12.565 1.00 98.25 117 TRP A C 1
ATOM 896 O O . TRP A 1 117 ? -2.035 6.817 13.362 1.00 98.25 117 TRP A O 1
ATOM 906 N N . GLU A 1 118 ? -0.692 7.991 11.991 1.00 96.56 118 GLU A N 1
ATOM 907 C CA . GLU A 1 118 ? -1.326 9.298 12.221 1.00 96.56 118 GLU A CA 1
ATOM 908 C C . GLU A 1 118 ? -2.815 9.274 11.835 1.00 96.56 118 GLU A C 1
ATOM 910 O O . GLU A 1 118 ? -3.661 9.679 12.629 1.00 96.56 118 GLU A O 1
ATOM 915 N N . MET A 1 119 ? -3.154 8.711 10.672 1.00 97.31 119 MET A N 1
ATOM 916 C CA . MET A 1 119 ? -4.544 8.591 10.207 1.00 97.31 119 MET A CA 1
ATOM 917 C C . MET A 1 119 ? -5.378 7.582 11.013 1.00 97.31 119 MET A C 1
ATOM 919 O O . MET A 1 119 ? -6.592 7.736 11.134 1.00 97.31 119 MET A O 1
ATOM 923 N N . ALA A 1 120 ? -4.750 6.555 11.585 1.00 97.44 120 ALA A N 1
ATOM 924 C CA . ALA A 1 120 ? -5.426 5.548 12.398 1.00 97.44 120 ALA A CA 1
ATOM 925 C C . ALA A 1 120 ? -5.871 6.066 13.778 1.00 97.44 120 ALA A C 1
ATOM 927 O O .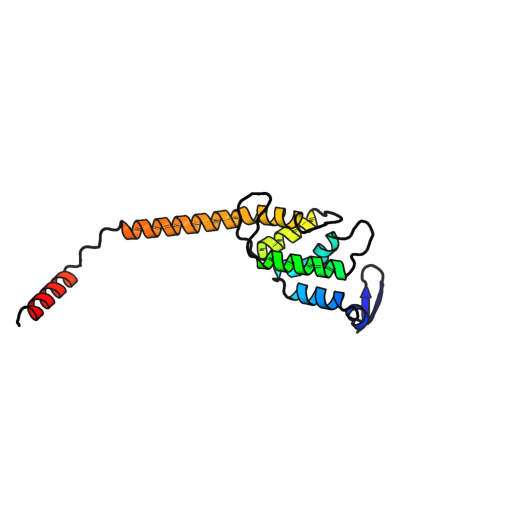 ALA A 1 120 ? -6.606 5.364 14.473 1.00 97.44 120 ALA A O 1
ATOM 928 N N . ALA A 1 121 ? -5.453 7.273 14.182 1.00 94.81 121 ALA A N 1
ATOM 929 C CA . ALA A 1 121 ? -5.815 7.865 15.472 1.00 94.81 121 ALA A CA 1
ATOM 930 C C . ALA A 1 121 ? -7.336 7.967 15.667 1.00 94.81 121 ALA A C 1
ATOM 932 O O . ALA A 1 121 ? -7.852 7.583 16.714 1.00 94.81 121 ALA A O 1
ATOM 933 N N . GLU A 1 122 ? -8.063 8.428 14.645 1.00 89.19 122 GLU A N 1
ATOM 934 C CA . GLU A 1 122 ? -9.517 8.606 14.719 1.00 89.19 122 GLU A CA 1
ATOM 935 C C . GLU A 1 122 ? -10.248 7.264 14.870 1.00 89.19 122 GLU A C 1
ATOM 937 O O . GLU A 1 122 ? -11.138 7.120 15.710 1.00 89.19 122 GLU A O 1
ATOM 942 N N . LEU A 1 123 ? -9.832 6.247 14.105 1.00 89.62 123 LEU A N 1
ATOM 943 C CA . LEU A 1 123 ? -10.409 4.906 14.209 1.00 89.62 123 LEU A CA 1
ATOM 944 C C . LEU A 1 123 ? -10.127 4.281 15.582 1.00 89.62 123 LEU A C 1
ATOM 946 O O . LEU A 1 123 ? -11.016 3.658 16.160 1.00 89.62 123 LEU A O 1
ATOM 950 N N . ALA A 1 124 ? -8.915 4.464 16.112 1.00 91.25 124 ALA A N 1
ATOM 951 C CA . ALA A 1 124 ? -8.551 3.990 17.443 1.00 91.25 124 ALA A CA 1
ATOM 952 C C . ALA A 1 124 ? -9.421 4.638 18.533 1.00 91.25 124 ALA A C 1
ATOM 954 O O . ALA A 1 124 ? -9.979 3.923 19.364 1.00 91.25 124 ALA A O 1
ATOM 955 N N . ALA A 1 125 ? -9.596 5.963 18.482 1.00 90.69 125 ALA A N 1
ATOM 956 C CA . ALA A 1 125 ? -10.433 6.702 19.427 1.00 90.69 125 ALA A CA 1
ATOM 957 C C . ALA A 1 125 ? -11.896 6.236 19.380 1.00 90.69 125 ALA A C 1
ATOM 959 O O . ALA A 1 125 ? -12.502 5.976 20.418 1.00 90.69 125 ALA A O 1
ATOM 960 N N . LYS A 1 126 ? -12.452 6.054 18.176 1.00 90.75 126 LYS A N 1
ATOM 961 C CA . LYS A 1 126 ? -13.817 5.540 18.008 1.00 90.75 126 LYS A CA 1
ATOM 962 C C . LYS A 1 126 ? -13.982 4.142 18.611 1.00 90.75 126 LYS A C 1
ATOM 96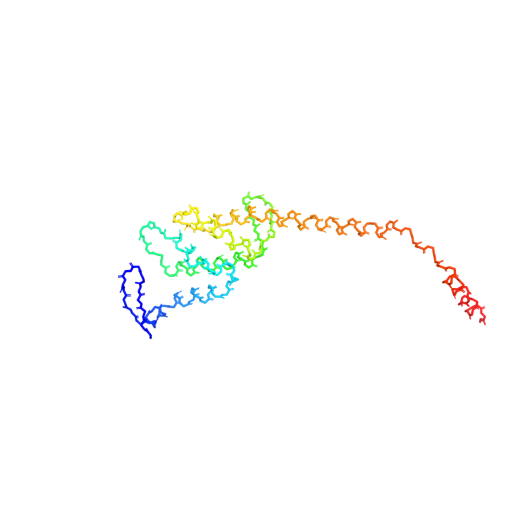4 O O . LYS A 1 126 ? -14.935 3.906 19.346 1.00 90.75 126 LYS A O 1
ATOM 969 N N . MET A 1 127 ? -13.050 3.231 18.330 1.00 89.50 127 MET A N 1
ATOM 970 C CA . MET A 1 127 ? -13.119 1.864 18.852 1.00 89.50 127 MET A CA 1
ATOM 971 C C . MET A 1 127 ? -13.008 1.805 20.377 1.00 89.50 127 MET A C 1
ATOM 973 O O . MET A 1 127 ? -13.642 0.944 20.984 1.00 89.50 127 MET A O 1
ATOM 977 N N . GLU A 1 128 ? -12.223 2.686 20.999 1.00 90.06 128 GLU A N 1
ATOM 978 C CA . GLU A 1 128 ? -12.142 2.736 22.459 1.00 90.06 128 GLU A CA 1
ATOM 979 C C . GLU A 1 128 ? -13.426 3.300 23.077 1.00 90.06 128 GLU A C 1
ATOM 981 O O . GLU A 1 128 ? -13.980 2.673 23.977 1.00 90.06 128 GLU A O 1
ATOM 986 N N . ASN A 1 129 ? -13.989 4.375 22.516 1.00 92.12 129 ASN A N 1
ATOM 987 C CA . ASN A 1 129 ? -15.286 4.907 22.953 1.00 92.12 129 ASN A CA 1
ATOM 988 C C . ASN A 1 129 ? -16.402 3.852 22.859 1.00 92.12 129 ASN A C 1
ATOM 990 O O . ASN A 1 129 ? -17.204 3.703 23.782 1.00 92.12 129 ASN A O 1
ATOM 994 N N . ASP A 1 130 ? -16.438 3.078 21.769 1.00 91.62 130 ASP A N 1
ATOM 995 C CA . ASP A 1 130 ? -17.413 1.998 21.586 1.00 91.62 130 ASP A CA 1
ATOM 996 C C . ASP A 1 130 ? -17.231 0.887 22.643 1.00 91.62 130 ASP A C 1
ATOM 998 O O . ASP A 1 130 ? -18.212 0.335 23.156 1.00 91.62 130 ASP A O 1
ATOM 1002 N N . ARG A 1 131 ? -15.980 0.573 23.018 1.00 90.25 131 ARG A N 1
ATOM 1003 C CA . ARG A 1 131 ? -15.666 -0.391 24.089 1.00 90.25 131 ARG A CA 1
ATOM 1004 C C . ARG A 1 131 ? -16.073 0.126 25.463 1.00 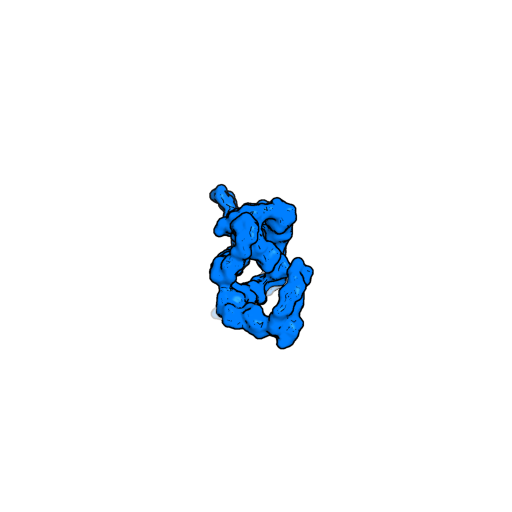90.25 131 ARG A C 1
ATOM 1006 O O . ARG A 1 131 ? -16.645 -0.640 26.241 1.00 90.25 131 ARG A O 1
ATOM 1013 N N . GLU A 1 132 ? -15.798 1.389 25.770 1.00 91.31 132 GLU A N 1
ATOM 1014 C CA . GLU A 1 132 ? -16.198 2.014 27.033 1.00 91.31 132 GLU A CA 1
ATOM 1015 C C . GLU A 1 132 ? -17.722 2.077 27.161 1.00 91.31 132 GLU A C 1
ATOM 1017 O O . GLU A 1 132 ? -18.269 1.651 28.182 1.00 91.31 132 GLU A O 1
ATOM 1022 N N . ALA A 1 133 ? -18.428 2.482 26.102 1.00 91.38 133 ALA A N 1
ATOM 1023 C CA . ALA A 1 133 ? -19.888 2.492 26.068 1.00 91.38 133 ALA A CA 1
ATOM 1024 C C . ALA A 1 133 ? -20.480 1.085 26.272 1.00 91.38 133 ALA A C 1
ATOM 1026 O O . ALA A 1 133 ? -21.469 0.917 26.992 1.00 91.38 133 ALA A O 1
ATOM 1027 N N . ALA A 1 134 ? -19.868 0.051 25.684 1.00 89.94 134 ALA A N 1
ATOM 1028 C CA . ALA A 1 134 ? -20.284 -1.335 25.894 1.00 89.94 134 ALA A CA 1
ATOM 1029 C C . ALA A 1 134 ? -20.055 -1.809 27.342 1.00 89.94 134 ALA A C 1
ATOM 1031 O O . ALA A 1 134 ? -20.889 -2.537 27.885 1.00 89.94 134 ALA A O 1
ATOM 1032 N N . ARG A 1 135 ? -18.957 -1.387 27.987 1.00 88.75 135 ARG A N 1
ATOM 1033 C CA . ARG A 1 135 ? -18.692 -1.677 29.408 1.00 88.75 135 ARG A CA 1
ATOM 1034 C C . ARG A 1 135 ? -19.698 -0.983 30.324 1.00 88.75 135 ARG A C 1
ATOM 1036 O O . ARG A 1 135 ? -20.223 -1.631 31.223 1.00 88.75 135 ARG A O 1
ATOM 1043 N N . GLN A 1 136 ? -20.005 0.288 30.070 1.00 86.50 136 GLN A N 1
ATOM 1044 C CA . GLN A 1 136 ? -20.984 1.044 30.859 1.00 86.50 136 GLN A CA 1
ATOM 1045 C C . GLN A 1 136 ? -22.388 0.442 30.768 1.00 86.50 136 GLN A C 1
ATOM 1047 O O . GLN A 1 136 ? -23.055 0.310 31.790 1.00 86.50 136 GLN A O 1
ATOM 1052 N N . LYS A 1 137 ? -22.821 0.018 29.572 1.00 82.44 137 LYS A N 1
ATOM 1053 C CA . LYS A 1 137 ? -24.106 -0.680 29.401 1.00 82.44 137 LYS A CA 1
ATOM 1054 C C . LYS A 1 137 ? -24.174 -1.963 30.231 1.00 82.44 137 LYS A C 1
ATOM 1056 O O . LYS A 1 137 ? -25.134 -2.150 30.959 1.00 82.44 137 LYS A O 1
ATOM 1061 N N . ARG A 1 138 ? -23.121 -2.790 30.196 1.00 76.94 138 ARG A N 1
ATOM 1062 C CA . ARG A 1 138 ? -23.058 -4.014 31.014 1.00 76.94 138 ARG A CA 1
ATOM 1063 C C . ARG A 1 138 ? -23.072 -3.733 32.515 1.00 76.94 138 ARG A C 1
ATOM 1065 O O . ARG A 1 138 ? -23.698 -4.485 33.241 1.00 76.94 138 ARG A O 1
ATOM 1072 N N . GLY A 1 139 ? -22.375 -2.692 32.976 1.00 73.00 139 GLY A N 1
ATOM 1073 C CA . GLY A 1 139 ? -22.419 -2.290 34.386 1.00 73.00 139 GLY A CA 1
ATOM 1074 C C . GLY A 1 139 ? -23.831 -1.887 34.805 1.00 73.00 139 GLY A C 1
ATOM 1075 O O . GLY A 1 139 ? -24.341 -2.377 35.803 1.00 73.00 139 GLY A O 1
ATOM 1076 N N . ARG A 1 140 ? -24.507 -1.097 33.965 1.00 68.94 140 ARG A N 1
ATOM 1077 C CA . ARG A 1 140 ? -25.892 -0.684 34.197 1.00 68.94 140 ARG A CA 1
ATOM 1078 C C . ARG A 1 140 ? -26.871 -1.860 34.253 1.00 68.94 140 ARG A C 1
ATOM 1080 O O . ARG A 1 140 ? -27.734 -1.841 35.116 1.00 68.94 140 ARG A O 1
ATOM 1087 N N . ASP A 1 141 ? -26.723 -2.864 33.389 1.00 65.44 141 ASP A N 1
ATOM 1088 C CA . ASP A 1 141 ? -27.571 -4.070 33.409 1.00 65.44 141 ASP A CA 1
ATOM 1089 C C . ASP A 1 141 ? -27.352 -4.924 34.679 1.00 65.44 141 ASP A C 1
ATOM 1091 O O . ASP A 1 141 ? -28.237 -5.673 35.080 1.00 65.44 141 ASP A O 1
ATOM 1095 N N . VAL A 1 142 ? -26.170 -4.842 35.309 1.00 62.22 142 VAL A N 1
ATOM 1096 C CA . VAL A 1 142 ? -25.857 -5.534 36.577 1.00 62.22 142 VAL A CA 1
ATOM 1097 C C . VAL A 1 142 ? -26.372 -4.752 37.789 1.00 62.22 142 VAL A C 1
ATOM 1099 O O . VAL A 1 142 ? -26.797 -5.365 38.766 1.00 62.22 142 VAL A O 1
ATOM 1102 N N . ASP A 1 143 ? -26.350 -3.419 37.718 1.00 60.16 143 ASP A N 1
ATOM 1103 C CA . ASP A 1 143 ? -26.866 -2.524 38.761 1.00 60.16 143 ASP A CA 1
ATOM 1104 C C . ASP A 1 143 ? -28.397 -2.347 38.698 1.00 60.16 143 ASP A C 1
ATOM 1106 O O . ASP A 1 143 ? -28.993 -1.761 39.605 1.00 60.16 143 ASP A O 1
ATOM 1110 N N . GLU A 1 144 ? -29.054 -2.836 37.640 1.00 55.81 144 GLU A N 1
ATOM 1111 C CA . GLU A 1 144 ? -30.511 -2.865 37.542 1.00 55.81 144 GLU A CA 1
ATOM 1112 C C . GLU A 1 144 ? -31.053 -3.898 38.546 1.00 55.81 144 GLU A C 1
ATOM 1114 O O . GLU A 1 144 ? -30.904 -5.110 38.378 1.00 55.81 144 GLU A O 1
ATOM 1119 N N . GLU A 1 145 ? -31.634 -3.395 39.642 1.00 56.53 145 GLU A N 1
ATOM 1120 C CA . GLU A 1 145 ? -32.234 -4.193 40.712 1.00 56.53 145 GLU A CA 1
ATOM 1121 C C . GLU A 1 145 ? -33.151 -5.261 40.090 1.00 56.53 145 GLU A C 1
ATOM 1123 O O . GLU A 1 145 ? -33.996 -4.909 39.256 1.00 56.53 145 GLU A O 1
ATOM 1128 N N . PRO A 1 146 ? -32.979 -6.561 40.417 1.00 59.84 146 PRO A N 1
ATOM 1129 C CA . PRO A 1 146 ? -33.695 -7.627 39.735 1.00 59.84 146 PRO A CA 1
ATOM 1130 C C . PRO A 1 146 ? -35.185 -7.330 39.807 1.00 59.84 146 PRO A C 1
ATOM 1132 O O . PRO A 1 146 ? -35.749 -7.262 40.900 1.00 59.84 146 PRO A O 1
ATOM 1135 N N . ALA A 1 147 ? -35.796 -7.118 38.636 1.00 65.50 147 ALA A N 1
ATOM 1136 C CA . ALA A 1 147 ? -37.196 -6.748 38.537 1.00 65.50 147 ALA A CA 1
ATOM 1137 C C . ALA A 1 147 ? -38.016 -7.685 39.429 1.00 65.50 147 ALA A C 1
ATOM 1139 O O . ALA A 1 147 ? -38.001 -8.906 39.231 1.00 65.50 147 ALA A O 1
ATOM 1140 N N . LEU A 1 148 ? -38.685 -7.114 40.439 1.00 69.19 148 LEU A N 1
ATOM 1141 C CA . LEU A 1 148 ? -39.570 -7.861 41.325 1.00 69.19 148 LEU A CA 1
ATOM 1142 C C . LEU A 1 148 ? -40.487 -8.708 40.443 1.00 69.19 148 LEU A C 1
ATOM 1144 O O . LEU A 1 148 ? -41.188 -8.175 39.579 1.00 69.19 148 LEU A O 1
ATOM 1148 N N . LEU A 1 149 ? -40.422 -10.033 40.623 1.00 71.44 149 LEU A N 1
ATOM 1149 C CA . LEU A 1 149 ? -41.215 -10.992 39.856 1.00 71.44 149 LEU A CA 1
ATOM 1150 C C . LEU A 1 149 ? -42.651 -10.481 39.776 1.00 71.44 149 LEU A C 1
ATOM 1152 O O . LEU A 1 149 ? -43.245 -10.192 40.815 1.00 71.44 149 LEU A O 1
ATOM 1156 N N . SER A 1 150 ? -43.201 -10.376 38.564 1.00 77.38 150 SER A N 1
ATOM 1157 C CA . SER A 1 150 ? -44.585 -9.928 38.398 1.00 77.38 150 SER A CA 1
ATOM 1158 C C . SER A 1 150 ? -45.525 -10.779 39.257 1.00 77.38 150 SER A C 1
ATOM 1160 O O . SER A 1 150 ? -45.279 -11.971 39.463 1.00 77.38 150 SER A O 1
ATOM 1162 N N . GLU A 1 151 ? -46.633 -10.205 39.731 1.00 76.38 151 GLU A N 1
ATOM 1163 C CA . GLU A 1 151 ? -47.603 -10.932 40.567 1.00 76.38 151 GLU A CA 1
ATOM 1164 C C . GLU A 1 151 ? -48.072 -12.249 39.925 1.00 76.38 151 GLU A C 1
ATOM 1166 O O . GLU A 1 151 ? -48.356 -13.231 40.611 1.00 76.38 151 GLU A O 1
ATOM 1171 N N . THR A 1 152 ? -48.122 -12.297 38.592 1.00 79.81 152 THR A N 1
ATOM 1172 C CA . THR A 1 152 ? -48.467 -13.508 37.838 1.00 79.81 152 THR A CA 1
ATOM 1173 C C . THR A 1 152 ? -47.393 -14.593 37.949 1.00 79.81 152 THR A C 1
ATOM 1175 O O . THR A 1 152 ? -47.724 -15.764 38.145 1.00 79.81 152 THR A O 1
ATOM 1178 N N . ALA A 1 153 ? -46.114 -14.211 37.908 1.00 80.31 153 ALA A N 1
ATOM 1179 C CA . ALA A 1 153 ? -44.985 -15.116 38.093 1.00 80.31 153 ALA A CA 1
ATOM 1180 C C . ALA A 1 153 ? -44.901 -15.616 39.543 1.00 80.31 153 ALA A C 1
ATOM 1182 O O . ALA A 1 153 ? -44.667 -16.804 39.769 1.00 80.31 153 ALA A O 1
ATOM 1183 N N . GLN A 1 154 ? -45.178 -14.749 40.522 1.00 81.81 154 GLN A N 1
ATOM 1184 C CA . GLN A 1 154 ? -45.237 -15.134 41.937 1.00 81.81 154 GLN A CA 1
ATOM 1185 C C . GLN A 1 154 ? -46.339 -16.174 42.190 1.00 81.81 154 GLN A C 1
ATOM 1187 O O . GLN A 1 154 ? -46.065 -17.240 42.744 1.00 81.81 154 GLN A O 1
ATOM 1192 N N . LYS A 1 155 ? -47.559 -15.925 41.691 1.00 83.44 155 LYS A N 1
ATOM 1193 C CA . LYS A 1 155 ? -48.691 -16.864 41.802 1.00 83.44 155 LYS A CA 1
ATOM 1194 C C . LYS A 1 155 ? -48.419 -18.201 41.104 1.00 83.44 155 LYS A C 1
ATOM 1196 O O . LYS A 1 155 ? -48.835 -19.249 41.598 1.00 83.44 155 LYS A O 1
ATOM 1201 N N . ALA A 1 156 ? -47.706 -18.197 39.975 1.00 84.38 156 ALA A N 1
ATOM 1202 C CA . ALA A 1 156 ? -47.324 -19.422 39.270 1.00 84.38 156 ALA A CA 1
ATOM 1203 C C . ALA A 1 156 ? -46.317 -20.270 40.069 1.00 84.38 156 ALA A C 1
ATOM 1205 O O . ALA A 1 156 ? -46.479 -21.489 40.160 1.00 84.38 156 ALA A O 1
ATOM 1206 N N . ILE A 1 157 ? -45.322 -19.632 40.695 1.00 84.00 157 ILE A N 1
ATOM 1207 C CA . ILE A 1 157 ? -44.347 -20.303 41.569 1.00 84.00 157 ILE A CA 1
ATOM 1208 C C . ILE A 1 157 ? -45.043 -20.885 42.801 1.00 84.00 157 ILE A C 1
ATOM 1210 O O . ILE A 1 157 ? -44.768 -22.019 43.190 1.00 84.00 157 ILE A O 1
ATOM 1214 N N . GLU A 1 158 ? -45.963 -20.139 43.405 1.00 85.31 158 GLU A N 1
ATOM 1215 C CA . GLU A 1 158 ? -46.706 -20.584 44.584 1.00 85.31 158 GLU A CA 1
ATOM 1216 C C . GLU A 1 158 ? -47.616 -21.783 44.270 1.00 85.31 158 GLU A C 1
ATOM 1218 O O . GLU A 1 158 ? -47.660 -22.761 45.023 1.00 85.31 158 GLU A O 1
ATOM 1223 N N . LYS A 1 159 ? -48.259 -21.772 43.096 1.00 88.69 159 LYS A N 1
ATOM 1224 C CA . LYS A 1 159 ? -49.036 -22.906 42.578 1.00 88.69 159 LYS A CA 1
ATOM 1225 C C . LYS A 1 159 ? -48.163 -24.142 42.334 1.00 88.69 159 LYS A C 1
ATOM 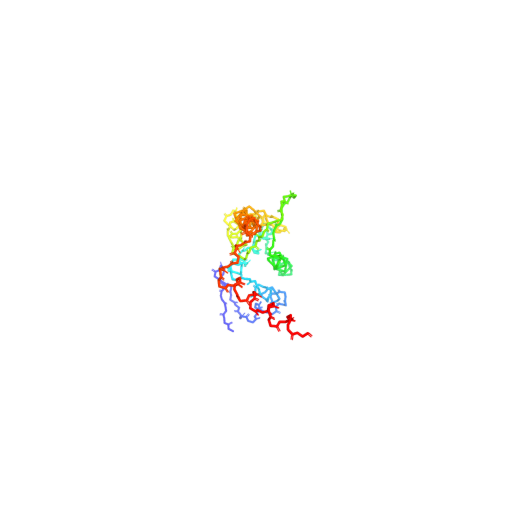1227 O O . LYS A 1 159 ? -48.559 -25.248 42.700 1.00 88.69 159 LYS A O 1
ATOM 1232 N N . LEU A 1 160 ? -46.971 -23.960 41.761 1.00 84.75 160 LEU A N 1
ATOM 1233 C CA . LEU A 1 160 ? -45.997 -25.038 41.559 1.00 84.75 160 LEU A CA 1
ATOM 1234 C C . LEU A 1 160 ? -45.533 -25.632 42.893 1.00 84.75 160 LEU A C 1
ATOM 1236 O O . LEU A 1 160 ? -45.598 -26.849 43.057 1.00 84.75 160 LEU A O 1
ATOM 1240 N N . LYS A 1 161 ? -45.160 -24.789 43.864 1.00 84.06 161 LYS A N 1
ATOM 1241 C CA . LYS A 1 161 ? -44.758 -25.217 45.215 1.00 84.06 161 LYS A CA 1
ATOM 1242 C C . LYS A 1 161 ? -45.848 -26.031 45.913 1.00 84.06 161 LYS A C 1
ATOM 1244 O O . LYS A 1 161 ? -45.533 -27.056 46.507 1.00 84.06 161 LYS A O 1
ATOM 1249 N N . ARG A 1 162 ? -47.120 -25.629 45.789 1.00 81.75 162 ARG A N 1
ATOM 1250 C CA . ARG A 1 162 ? -48.258 -26.415 46.296 1.00 81.75 162 ARG A CA 1
ATOM 1251 C C . ARG A 1 162 ? -48.353 -27.790 45.639 1.00 81.75 162 ARG A C 1
ATOM 1253 O O . ARG A 1 162 ? -48.457 -28.777 46.350 1.00 81.75 162 ARG A O 1
ATOM 1260 N N . SER A 1 163 ? -48.228 -27.870 44.313 1.00 79.25 163 SER A N 1
ATOM 1261 C CA . SER A 1 163 ? -48.314 -29.162 43.608 1.00 79.25 163 SER A CA 1
ATOM 1262 C C . SER A 1 163 ? -47.140 -30.113 43.885 1.00 79.25 163 SER A C 1
ATOM 1264 O O . SER A 1 163 ? -47.276 -31.318 43.703 1.00 79.25 163 SER A O 1
ATOM 1266 N N . TRP A 1 164 ? -45.989 -29.591 44.325 1.00 75.19 164 TRP A N 1
ATOM 1267 C CA . TRP A 1 164 ? -44.810 -30.393 44.677 1.00 75.19 164 TRP A CA 1
ATOM 1268 C C . TRP A 1 164 ? -44.770 -30.784 46.163 1.00 75.19 164 TRP A C 1
ATOM 1270 O O . TRP A 1 164 ? -44.034 -31.700 46.513 1.00 75.19 164 TRP A O 1
ATOM 1280 N N . GLY A 1 165 ? -45.545 -30.112 47.021 1.00 63.47 165 GLY A N 1
ATOM 1281 C CA . GLY A 1 165 ? -45.670 -30.418 48.452 1.00 63.47 165 GLY A CA 1
ATOM 1282 C C . GLY A 1 165 ? -46.789 -31.406 48.810 1.00 63.47 165 GLY A C 1
ATOM 1283 O O . GLY A 1 165 ? -46.956 -31.708 49.984 1.00 63.47 165 GLY A O 1
ATOM 1284 N N . GLU A 1 166 ? -47.556 -31.898 47.830 1.00 53.62 166 GLU A N 1
ATOM 1285 C CA . GLU A 1 166 ? -48.636 -32.892 48.006 1.00 53.62 166 GLU A CA 1
ATOM 1286 C C . GLU A 1 166 ? -48.189 -34.346 47.715 1.00 53.62 166 GLU A C 1
ATOM 1288 O O . GLU A 1 166 ? -48.995 -35.193 47.328 1.00 53.62 166 GLU A O 1
ATOM 1293 N N . LYS A 1 167 ? -46.907 -34.668 47.919 1.00 45.31 167 LYS A N 1
ATOM 1294 C CA . LYS A 1 167 ? -46.403 -36.051 48.007 1.00 45.31 167 LYS A CA 1
ATOM 1295 C C . LYS A 1 167 ? -45.721 -36.273 49.344 1.00 45.31 167 LYS A C 1
ATOM 1297 O O . LYS A 1 167 ? -45.863 -37.399 49.864 1.00 45.31 167 LYS A O 1
#

Radius of gyration: 29.04 Å; chains: 1; bounding box: 67×50×77 Å

pLDDT: mean 91.12, std 10.44, range [45.31, 98.62]